Protein AF-A0A3C0WK70-F1 (afdb_monomer)

Radius of gyration: 14.39 Å; Cα contacts (8 Å, |Δi|>4): 33; chains: 1; bounding box: 29×35×32 Å

Solvent-accessible surface area (backbone atoms only — not comparable to full-atom values): 4924 Å² total; per-residue (Å²): 141,88,49,86,82,74,66,75,90,75,84,69,65,73,78,63,59,54,54,75,79,85,79,64,82,68,50,82,90,46,70,54,94,86,59,77,61,67,75,60,80,83,55,91,70,93,69,78,63,84,83,87,49,73,64,55,57,52,50,51,75,69,31,62,75,66,71,68,89

Sequence (69 aa):
DFSFGKIKYTQDSGESLYRRSLYTFWRRSLGPPNMFDEADRKLCSVRMRRTNTPLHALTLLNDITYIEA

Structure (mmCIF, N/CA/C/O backbone):
data_AF-A0A3C0WK70-F1
#
_entry.id   AF-A0A3C0WK70-F1
#
loop_
_atom_site.group_PDB
_atom_site.id
_atom_site.type_symbol
_atom_site.label_atom_id
_atom_site.label_alt_id
_atom_site.label_comp_id
_atom_site.label_asym_id
_atom_site.label_entity_id
_atom_site.label_seq_id
_atom_site.pdbx_PDB_ins_code
_atom_site.Cartn_x
_atom_site.Cartn_y
_atom_site.Cartn_z
_atom_site.occupancy
_atom_site.B_iso_or_equiv
_atom_site.auth_seq_id
_atom_site.auth_comp_id
_atom_site.auth_asym_id
_atom_site.auth_atom_id
_atom_site.pdbx_PDB_model_num
ATOM 1 N N . ASP A 1 1 ? 9.928 8.981 10.874 1.00 51.66 1 ASP A N 1
ATOM 2 C CA . ASP A 1 1 ? 10.162 10.402 11.177 1.00 51.66 1 ASP A CA 1
ATOM 3 C C . ASP A 1 1 ? 10.696 11.164 9.949 1.00 51.66 1 ASP A C 1
ATOM 5 O O . ASP A 1 1 ? 11.834 11.595 9.918 1.00 51.66 1 ASP A O 1
ATOM 9 N N . PHE A 1 2 ? 9.900 11.278 8.874 1.00 56.09 2 PHE A N 1
ATOM 10 C CA . PHE A 1 2 ? 10.323 11.911 7.600 1.00 56.09 2 PHE A CA 1
ATOM 11 C C . PHE A 1 2 ? 9.471 13.143 7.231 1.00 56.09 2 PHE A C 1
ATOM 13 O O . PHE A 1 2 ? 9.563 13.664 6.124 1.00 56.09 2 PHE A O 1
ATOM 20 N N . SER A 1 3 ? 8.580 13.587 8.126 1.00 60.59 3 SER A N 1
ATOM 21 C CA . SER A 1 3 ? 7.676 14.734 7.905 1.00 60.59 3 SER A CA 1
ATOM 22 C C . SER A 1 3 ? 8.135 16.023 8.591 1.00 60.59 3 SER A C 1
ATOM 24 O O . SER A 1 3 ? 7.401 17.007 8.522 1.00 60.59 3 SER A O 1
ATOM 26 N N . P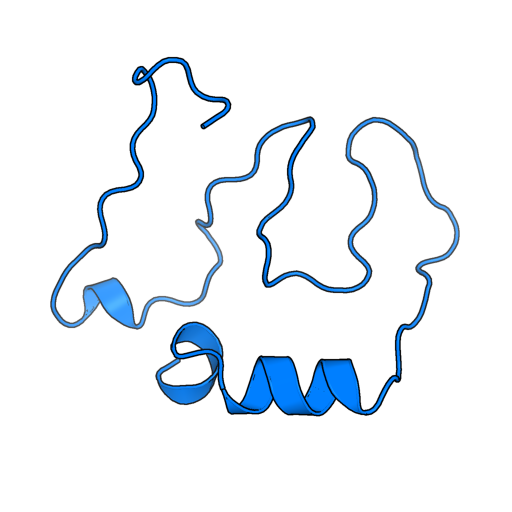HE A 1 4 ? 9.264 16.016 9.313 1.00 68.88 4 PHE A N 1
ATOM 27 C CA . PHE A 1 4 ? 9.693 17.120 10.190 1.00 68.88 4 PHE A CA 1
ATOM 28 C C . PHE A 1 4 ? 8.556 17.650 11.089 1.00 68.88 4 PHE A C 1
ATOM 30 O O . PHE A 1 4 ? 8.382 18.855 11.241 1.00 68.88 4 PHE A O 1
ATOM 37 N N . GLY A 1 5 ? 7.691 16.756 11.585 1.00 70.69 5 GLY A N 1
ATOM 38 C CA . GLY A 1 5 ? 6.518 17.113 12.396 1.00 70.69 5 GLY A CA 1
ATOM 39 C C . GLY A 1 5 ? 5.379 17.862 11.681 1.00 70.69 5 GLY A C 1
ATOM 40 O O . GLY A 1 5 ? 4.338 18.073 12.291 1.00 70.69 5 GLY A O 1
ATOM 41 N N . LYS A 1 6 ? 5.514 18.230 10.398 1.00 72.19 6 LYS A N 1
ATOM 42 C CA . LYS A 1 6 ? 4.538 19.088 9.689 1.00 72.19 6 LYS A CA 1
ATOM 43 C C . LYS A 1 6 ? 3.254 18.379 9.264 1.00 72.19 6 LYS A C 1
ATOM 45 O O . LYS A 1 6 ? 2.225 19.019 9.102 1.00 72.19 6 LYS A O 1
ATOM 50 N N . ILE A 1 7 ? 3.322 17.069 9.034 1.00 70.75 7 ILE A N 1
ATOM 51 C CA . ILE A 1 7 ? 2.178 16.258 8.603 1.00 70.75 7 ILE A CA 1
ATOM 52 C C . ILE A 1 7 ? 2.097 15.061 9.539 1.00 70.75 7 ILE A C 1
ATOM 54 O O . ILE A 1 7 ? 2.961 14.175 9.493 1.00 70.75 7 ILE A O 1
ATOM 58 N N . LYS A 1 8 ? 1.070 15.068 10.389 1.00 70.69 8 LYS A N 1
ATOM 59 C CA . LYS A 1 8 ? 0.740 13.998 11.327 1.00 70.69 8 LYS A CA 1
ATOM 60 C C . LYS A 1 8 ? -0.571 13.367 10.876 1.00 70.69 8 LY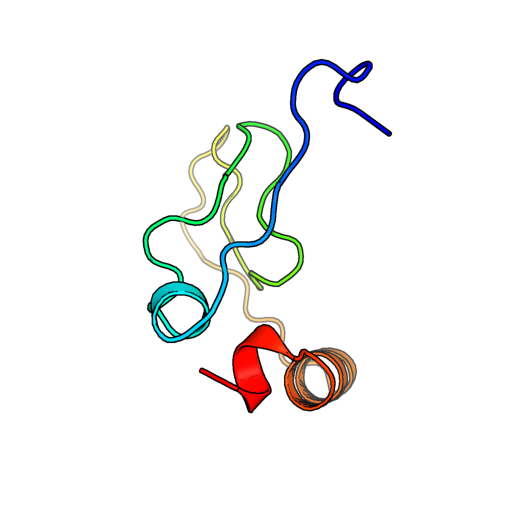S A C 1
ATOM 62 O O . LYS A 1 8 ? -1.546 14.075 10.658 1.00 70.69 8 LYS A O 1
ATOM 67 N N . TYR A 1 9 ? -0.566 12.051 10.699 1.00 73.31 9 TYR A N 1
ATOM 68 C CA . TYR A 1 9 ? -1.797 11.311 10.462 1.00 73.31 9 TYR A CA 1
ATOM 69 C C . TYR A 1 9 ? -2.599 11.273 11.766 1.00 73.31 9 TYR A C 1
ATOM 71 O O . TYR A 1 9 ? -2.058 10.914 12.814 1.00 73.31 9 TYR A O 1
ATOM 79 N N . THR A 1 10 ? -3.862 11.676 11.697 1.00 76.44 10 THR A N 1
ATOM 80 C CA . THR A 1 10 ? -4.833 11.562 12.787 1.00 76.44 10 THR A CA 1
ATOM 81 C C . THR A 1 10 ? -5.881 10.545 12.369 1.00 76.44 10 THR A C 1
ATOM 83 O O . THR A 1 10 ? -6.543 10.737 11.350 1.00 76.44 10 THR A O 1
ATOM 86 N N . GLN A 1 11 ? -5.996 9.463 13.133 1.00 77.31 11 GLN A N 1
ATOM 87 C CA . GLN A 1 11 ? -7.008 8.436 12.915 1.00 77.31 11 GLN A CA 1
ATOM 88 C C . GLN A 1 11 ? -8.404 9.012 13.199 1.00 77.31 11 GLN A C 1
ATOM 90 O O . GLN A 1 11 ? -8.571 9.771 14.154 1.00 77.31 11 GLN A O 1
ATOM 95 N N . ASP A 1 12 ? -9.376 8.679 12.352 1.00 79.12 12 ASP A N 1
ATOM 96 C CA . ASP A 1 12 ? -10.786 9.051 12.535 1.00 79.12 12 ASP A CA 1
ATOM 97 C C . ASP A 1 12 ? -11.479 8.091 13.531 1.00 79.12 12 ASP A C 1
ATOM 99 O O . ASP A 1 12 ? -10.872 7.117 13.977 1.00 79.12 12 ASP A O 1
ATOM 103 N N . SER A 1 13 ? -12.737 8.344 13.903 1.00 84.00 13 SER A N 1
ATOM 104 C CA . SER A 1 13 ? -13.476 7.534 14.891 1.00 84.00 13 SER A CA 1
ATOM 105 C C . SER A 1 13 ? -14.866 7.088 14.418 1.00 84.00 13 SER A C 1
ATOM 107 O O . SER A 1 13 ? -15.458 7.677 13.510 1.00 84.00 13 SER A O 1
ATOM 109 N N . GLY A 1 14 ? -15.391 6.028 15.045 1.00 83.88 14 GLY A N 1
ATOM 110 C CA . GLY A 1 14 ? -16.724 5.480 14.770 1.00 83.88 14 GLY A CA 1
ATOM 111 C C . GLY A 1 14 ? -16.843 4.852 13.379 1.00 83.88 14 GLY A C 1
ATOM 112 O O . GLY A 1 14 ? -15.909 4.222 12.889 1.00 83.88 14 GLY A O 1
ATOM 113 N N . GLU A 1 15 ? -17.983 5.057 12.715 1.00 79.75 15 GLU A N 1
ATOM 114 C CA . GLU A 1 15 ? -18.244 4.546 11.355 1.00 79.75 15 GLU A CA 1
ATOM 115 C C . GLU A 1 15 ? -17.230 5.047 10.314 1.00 79.75 15 GLU A C 1
ATOM 117 O O . GLU A 1 15 ? -17.007 4.414 9.283 1.00 79.75 15 GLU A O 1
ATOM 122 N N . SER A 1 16 ? -16.570 6.173 10.590 1.00 74.75 16 SER A N 1
ATOM 123 C CA . SER A 1 16 ? -15.568 6.757 9.703 1.00 74.75 16 SER A CA 1
ATOM 124 C C . SER A 1 16 ? -14.283 5.934 9.588 1.00 74.75 16 SER A C 1
ATOM 126 O O . SER A 1 16 ? -13.547 6.108 8.617 1.00 74.75 16 SER A O 1
ATOM 128 N N . LEU A 1 17 ? -14.025 5.038 10.546 1.00 75.56 17 LEU A N 1
ATOM 129 C CA . LEU A 1 17 ? -12.850 4.164 10.577 1.00 75.56 17 LEU A CA 1
ATOM 130 C C . LEU A 1 17 ? -12.966 3.003 9.573 1.00 75.56 17 LEU A C 1
ATOM 132 O O . LEU A 1 17 ? -11.963 2.592 9.000 1.00 75.56 17 LEU A O 1
ATOM 136 N N . TYR A 1 18 ? -14.193 2.561 9.282 1.00 74.56 18 TYR A N 1
ATOM 137 C CA . TYR A 1 18 ? -14.507 1.441 8.382 1.00 74.56 1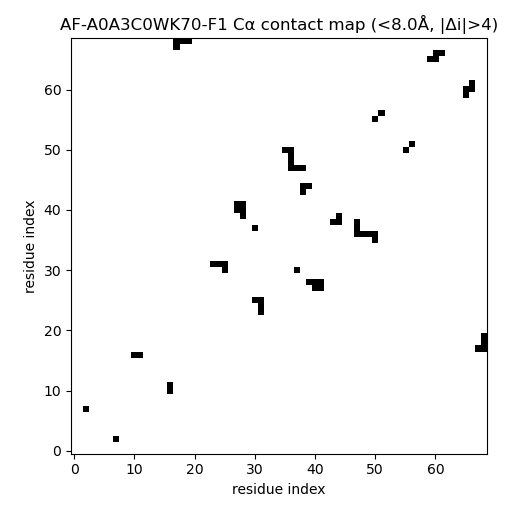8 TYR A CA 1
ATOM 138 C C . TYR A 1 18 ? -14.668 1.854 6.912 1.00 74.56 18 TYR A C 1
ATOM 140 O O . TYR A 1 18 ? -15.147 1.095 6.067 1.00 74.56 18 TYR A O 1
ATOM 148 N N . ARG A 1 19 ? -14.308 3.093 6.564 1.00 73.69 19 ARG A N 1
ATOM 149 C CA . ARG A 1 19 ? -14.366 3.544 5.172 1.00 73.69 19 ARG A CA 1
ATOM 150 C C . ARG A 1 19 ? -13.298 2.805 4.372 1.00 73.69 19 ARG A C 1
ATOM 152 O O . ARG A 1 19 ? -12.125 2.815 4.739 1.00 73.69 19 ARG A O 1
ATOM 159 N N . ARG A 1 20 ? -13.690 2.239 3.224 1.00 68.12 20 ARG A N 1
ATOM 160 C CA . ARG A 1 20 ? -12.740 1.673 2.252 1.00 68.12 20 ARG A CA 1
ATOM 161 C C . ARG A 1 20 ? -11.622 2.682 1.986 1.00 68.12 20 ARG A C 1
ATOM 163 O O . ARG A 1 20 ? -11.897 3.869 1.804 1.00 68.12 20 ARG A O 1
ATOM 170 N N . SER A 1 21 ? -10.383 2.199 1.925 1.00 64.31 21 SER A N 1
ATOM 171 C CA . SER A 1 21 ? -9.109 2.939 1.856 1.00 64.31 21 SER A CA 1
ATOM 172 C C . SER A 1 21 ? -8.879 3.750 0.561 1.00 64.31 21 SER A C 1
ATOM 174 O O . SER A 1 21 ? -7.755 3.946 0.102 1.00 64.31 21 SER A O 1
ATOM 176 N N . LEU A 1 22 ? -9.951 4.292 -0.022 1.00 62.97 22 LEU A N 1
ATOM 177 C CA . LEU A 1 22 ? -9.959 5.186 -1.180 1.00 62.97 22 LEU A CA 1
ATOM 178 C C . LEU A 1 22 ? -9.313 6.553 -0.897 1.00 62.97 22 LEU A C 1
ATOM 180 O O . LEU A 1 22 ? -8.931 7.242 -1.839 1.00 62.97 22 LEU A O 1
ATOM 184 N N . TYR A 1 23 ? -9.140 6.930 0.375 1.00 63.19 23 TYR A N 1
ATOM 185 C CA . TYR A 1 23 ? -8.572 8.222 0.784 1.00 63.19 23 TYR A CA 1
ATOM 186 C C . TYR A 1 23 ? -7.334 8.087 1.678 1.00 63.19 23 TYR A C 1
ATOM 188 O O . TYR A 1 23 ? -7.125 8.871 2.603 1.00 63.19 23 TYR A O 1
ATOM 196 N N . THR A 1 24 ? -6.489 7.092 1.411 1.00 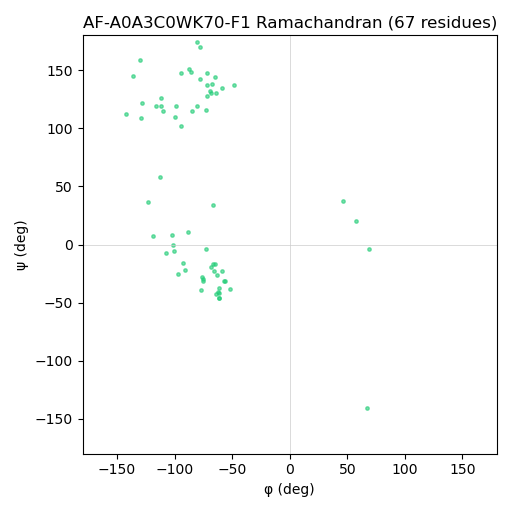68.50 24 THR A N 1
ATOM 197 C CA . THR A 1 24 ? -5.212 6.953 2.119 1.00 68.50 24 THR A CA 1
ATOM 198 C C . THR A 1 24 ? -4.231 8.033 1.664 1.00 68.50 24 THR A C 1
ATOM 200 O O . THR A 1 24 ? -4.104 8.343 0.477 1.00 68.50 24 THR A O 1
ATOM 203 N N . PHE A 1 25 ? -3.508 8.623 2.613 1.00 72.56 25 PHE A N 1
ATOM 204 C CA . PHE A 1 25 ? -2.517 9.646 2.310 1.00 72.56 25 PHE A CA 1
ATOM 205 C C . PHE A 1 25 ? -1.274 9.022 1.652 1.00 72.56 25 PHE A C 1
ATOM 207 O O . PHE A 1 25 ? -0.546 8.257 2.281 1.00 72.56 25 PHE A O 1
ATOM 214 N N . TRP A 1 26 ? -1.010 9.380 0.392 1.00 74.00 26 TRP A N 1
ATOM 215 C CA . TRP A 1 26 ? 0.090 8.830 -0.408 1.00 74.00 26 TRP A CA 1
ATOM 216 C C . TRP A 1 26 ? 1.104 9.928 -0.755 1.00 74.00 26 TRP A C 1
ATOM 218 O O . TRP A 1 26 ? 0.777 10.908 -1.428 1.00 74.00 26 TRP A O 1
ATOM 228 N N . ARG A 1 27 ? 2.360 9.781 -0.310 1.00 73.69 27 ARG A N 1
ATOM 229 C CA . ARG A 1 27 ? 3.444 10.713 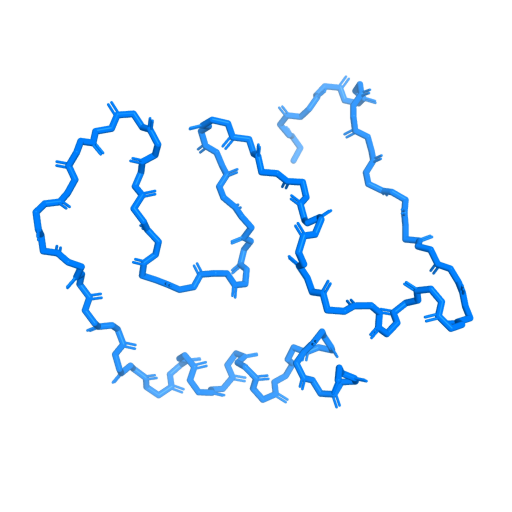-0.667 1.00 73.69 27 ARG A CA 1
ATOM 230 C C . ARG A 1 27 ? 4.108 10.288 -1.974 1.00 73.69 27 ARG A C 1
ATOM 232 O O . ARG A 1 27 ? 4.254 9.108 -2.258 1.00 73.69 27 ARG A O 1
ATOM 239 N N . ARG A 1 28 ? 4.648 11.250 -2.729 1.00 74.38 28 ARG A N 1
ATOM 240 C CA . ARG A 1 28 ? 5.375 10.963 -3.984 1.00 74.38 28 ARG A CA 1
ATOM 241 C C . ARG A 1 28 ? 6.553 9.987 -3.815 1.00 74.38 28 ARG A C 1
ATOM 243 O O . ARG A 1 28 ? 6.865 9.278 -4.758 1.00 74.38 28 ARG A O 1
ATOM 250 N N . SER A 1 29 ? 7.215 9.978 -2.656 1.00 71.81 29 SER A N 1
ATOM 251 C CA . SER A 1 29 ? 8.364 9.095 -2.378 1.00 71.81 29 SER A CA 1
ATOM 252 C C . SER A 1 29 ? 8.053 7.945 -1.416 1.00 71.81 29 SER A C 1
ATOM 254 O O . SER A 1 29 ? 8.936 7.133 -1.179 1.00 71.81 29 SER A O 1
ATOM 256 N N . LEU A 1 30 ? 6.864 7.916 -0.806 1.00 73.50 30 LEU A N 1
ATOM 257 C CA . LEU A 1 30 ? 6.489 6.921 0.203 1.00 73.50 30 LEU A CA 1
ATOM 258 C C . LEU A 1 30 ? 5.021 6.552 -0.006 1.00 73.50 30 LEU A C 1
ATOM 260 O O . LEU A 1 30 ? 4.139 7.398 0.187 1.00 73.50 30 LEU A O 1
ATOM 264 N N . GLY A 1 31 ? 4.784 5.313 -0.426 1.00 72.69 31 GLY A N 1
ATOM 265 C CA . GLY A 1 31 ? 3.448 4.742 -0.482 1.00 72.69 31 GLY A CA 1
ATOM 266 C C . GLY A 1 31 ? 2.937 4.291 0.882 1.00 72.69 31 GLY A C 1
ATOM 267 O O . GLY A 1 31 ? 3.679 4.331 1.874 1.00 72.69 31 GLY A O 1
ATOM 268 N N . PRO A 1 32 ? 1.646 3.939 0.965 1.00 76.31 32 PRO A N 1
ATOM 269 C CA . PRO A 1 32 ? 1.076 3.322 2.150 1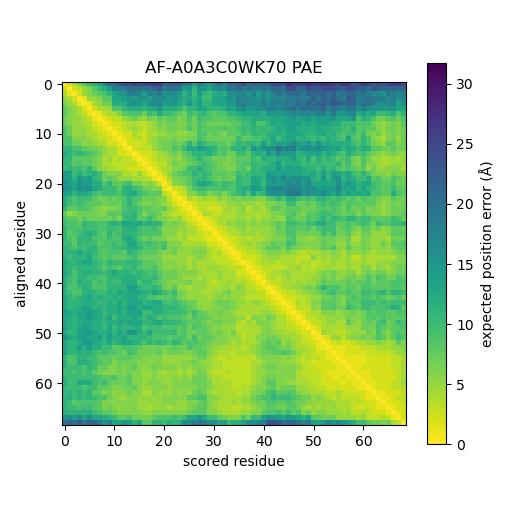.00 76.31 32 PRO A CA 1
ATOM 270 C C . PRO A 1 32 ? 1.807 2.007 2.470 1.00 76.31 32 PRO A C 1
ATOM 272 O O . PRO A 1 32 ? 2.020 1.193 1.575 1.00 76.31 32 PRO A O 1
ATOM 275 N N . PRO A 1 33 ? 2.176 1.750 3.737 1.00 73.94 33 PRO A N 1
ATOM 276 C CA . PRO A 1 33 ? 2.959 0.565 4.104 1.00 73.94 33 PRO A CA 1
ATOM 277 C C . PRO A 1 33 ? 2.216 -0.758 3.866 1.00 73.94 33 PRO A C 1
ATOM 279 O O . PRO A 1 33 ? 2.832 -1.819 3.853 1.00 73.94 33 PRO A O 1
ATOM 282 N N . ASN A 1 34 ? 0.898 -0.689 3.696 1.00 75.81 34 ASN A N 1
ATOM 283 C CA . ASN A 1 34 ? -0.005 -1.817 3.539 1.00 75.81 34 ASN A CA 1
ATOM 284 C C . ASN A 1 34 ? -0.430 -2.049 2.072 1.00 75.81 34 ASN A C 1
ATOM 286 O O . ASN A 1 34 ? -1.310 -2.871 1.808 1.00 75.81 34 ASN A O 1
ATOM 290 N N . MET A 1 35 ? 0.185 -1.336 1.118 1.00 77.88 35 MET A N 1
ATOM 291 C CA . MET A 1 35 ? 0.003 -1.544 -0.318 1.00 77.88 35 MET A CA 1
ATOM 292 C C . MET A 1 35 ? 1.159 -2.362 -0.894 1.00 77.88 35 MET A C 1
ATOM 294 O O . MET A 1 35 ? 2.294 -1.908 -1.021 1.00 77.88 35 MET A O 1
ATOM 298 N N . PHE A 1 36 ? 0.852 -3.603 -1.260 1.00 80.56 36 PHE A N 1
ATOM 299 C CA . PHE A 1 36 ? 1.810 -4.508 -1.881 1.00 80.56 36 PHE A CA 1
ATOM 300 C C . PHE A 1 36 ? 1.857 -4.304 -3.389 1.00 80.56 36 PHE A C 1
ATOM 302 O O . PHE A 1 36 ? 0.850 -3.989 -4.024 1.00 80.56 36 PHE A O 1
ATOM 309 N N . ASP A 1 37 ? 3.040 -4.532 -3.961 1.00 81.94 37 ASP A N 1
ATOM 310 C CA . ASP A 1 37 ? 3.270 -4.514 -5.408 1.00 81.94 37 ASP A CA 1
ATOM 311 C C . ASP A 1 37 ? 2.897 -3.191 -6.107 1.00 81.94 37 ASP A C 1
ATOM 313 O O . ASP A 1 37 ? 2.722 -3.143 -7.323 1.00 81.94 37 ASP A O 1
ATOM 317 N N . GLU A 1 38 ? 2.817 -2.094 -5.356 1.00 80.06 38 GLU A N 1
ATOM 318 C CA . GLU A 1 38 ? 2.532 -0.762 -5.880 1.00 80.06 38 GLU A CA 1
ATOM 319 C C . GLU A 1 38 ? 3.641 -0.238 -6.808 1.00 80.06 38 GLU A C 1
ATOM 321 O O . GLU A 1 38 ? 4.835 -0.480 -6.610 1.00 80.06 38 GLU A O 1
ATOM 326 N N . ALA A 1 39 ? 3.242 0.501 -7.846 1.00 77.44 39 ALA A N 1
ATOM 327 C CA . ALA A 1 39 ? 4.182 1.165 -8.740 1.00 77.44 39 ALA A CA 1
ATOM 328 C C . ALA A 1 39 ? 4.743 2.441 -8.091 1.00 77.44 39 ALA A C 1
ATOM 330 O O . ALA A 1 39 ? 4.008 3.201 -7.453 1.00 77.44 39 ALA A O 1
ATOM 331 N N . ASP A 1 40 ? 6.031 2.719 -8.314 1.00 77.75 40 ASP A N 1
ATOM 332 C CA . ASP A 1 40 ? 6.610 4.010 -7.939 1.00 77.75 40 ASP A CA 1
ATOM 333 C C . ASP A 1 40 ? 5.944 5.123 -8.762 1.00 77.75 40 ASP A C 1
ATOM 335 O O . ASP A 1 40 ? 5.861 5.059 -9.985 1.00 77.75 40 ASP A O 1
ATOM 339 N N . ARG A 1 41 ? 5.492 6.191 -8.102 1.00 77.38 41 ARG A N 1
ATOM 340 C CA . ARG A 1 41 ? 4.843 7.333 -8.764 1.00 77.38 41 ARG A CA 1
ATOM 341 C C . ARG A 1 41 ? 5.814 8.220 -9.549 1.00 77.38 41 ARG A C 1
ATOM 343 O O . ARG A 1 41 ? 5.378 9.191 -10.167 1.00 77.38 41 ARG A O 1
ATOM 350 N N . LYS A 1 42 ? 7.118 7.935 -9.505 1.00 80.25 42 LYS A N 1
ATOM 351 C CA . LYS A 1 42 ? 8.148 8.648 -10.277 1.00 80.25 42 LYS A CA 1
ATOM 352 C C . LYS A 1 42 ? 8.429 8.021 -11.639 1.00 80.25 42 LYS A C 1
ATOM 354 O O . LYS A 1 42 ? 8.964 8.707 -12.504 1.00 80.25 42 LYS A O 1
ATOM 359 N N . LEU A 1 43 ? 8.108 6.741 -11.822 1.00 82.69 43 LEU A N 1
ATOM 360 C CA . LEU A 1 43 ? 8.505 5.963 -12.992 1.00 82.69 43 LEU A CA 1
ATOM 361 C C . LEU A 1 43 ? 7.327 5.137 -13.505 1.00 82.69 43 LEU A C 1
ATOM 363 O O . LEU A 1 43 ? 6.518 4.630 -12.738 1.00 82.69 43 LEU A O 1
ATOM 367 N N . CYS A 1 44 ? 7.232 4.974 -14.821 1.00 83.25 44 CYS A N 1
ATOM 368 C CA . CYS A 1 44 ? 6.201 4.125 -15.405 1.00 83.25 44 CYS A CA 1
ATOM 369 C C . CYS A 1 44 ? 6.643 2.656 -15.318 1.00 83.25 44 CYS A C 1
ATOM 371 O O . CYS A 1 44 ? 7.668 2.289 -15.893 1.00 83.25 44 CYS A O 1
ATOM 373 N N . SER A 1 45 ? 5.887 1.806 -14.615 1.00 81.56 45 SER A N 1
ATOM 374 C CA . SER A 1 45 ? 6.125 0.357 -14.606 1.00 81.56 45 SER A CA 1
ATOM 375 C C . SER A 1 45 ? 5.171 -0.3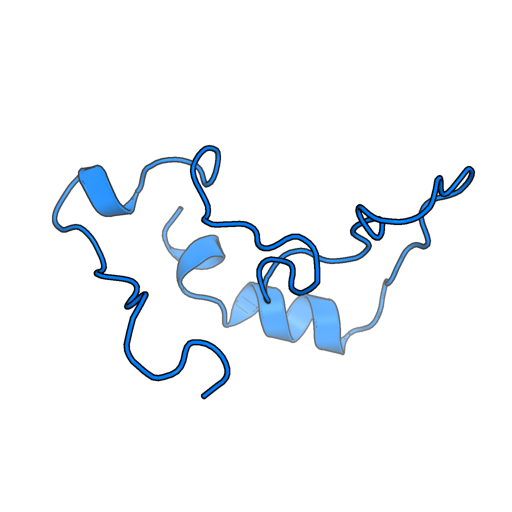40 -15.574 1.00 81.56 45 SER A C 1
ATOM 377 O O . SER A 1 45 ? 3.959 -0.300 -15.383 1.00 81.56 45 SER A O 1
ATOM 379 N N . VAL A 1 46 ? 5.705 -1.020 -16.588 1.00 84.44 46 VAL A N 1
ATOM 380 C CA . VAL A 1 46 ? 4.884 -1.745 -17.578 1.00 84.44 46 VAL A CA 1
ATOM 381 C C . VAL A 1 46 ? 4.315 -3.046 -17.003 1.00 84.44 46 VAL A C 1
ATOM 383 O O . VAL A 1 46 ? 3.225 -3.471 -17.373 1.00 84.44 46 VAL A O 1
ATOM 386 N N . ARG A 1 47 ? 5.037 -3.686 -16.076 1.00 85.75 47 ARG A N 1
ATOM 387 C CA . ARG A 1 47 ? 4.624 -4.944 -15.451 1.00 85.75 47 ARG A CA 1
ATOM 388 C C . ARG A 1 47 ? 4.692 -4.827 -13.937 1.00 85.75 47 ARG A C 1
ATOM 390 O O . ARG A 1 47 ? 5.762 -4.590 -13.383 1.00 85.75 47 ARG A O 1
ATOM 397 N N . MET A 1 48 ? 3.555 -5.046 -13.288 1.00 81.94 48 MET A N 1
ATOM 398 C CA . MET A 1 48 ? 3.474 -5.146 -11.835 1.00 81.94 48 MET A CA 1
ATOM 399 C C . MET A 1 48 ? 4.172 -6.436 -11.386 1.00 81.94 48 MET A C 1
ATOM 401 O O . MET A 1 48 ? 3.954 -7.510 -11.964 1.00 81.94 48 MET A O 1
ATOM 405 N N . ARG A 1 49 ? 5.045 -6.340 -10.381 1.00 82.75 49 ARG A N 1
ATOM 406 C CA . ARG A 1 49 ? 5.619 -7.528 -9.738 1.00 82.75 49 ARG A CA 1
ATOM 407 C C . ARG A 1 49 ? 4.516 -8.178 -8.899 1.00 82.75 49 ARG A C 1
ATOM 409 O O . ARG A 1 49 ? 3.647 -7.474 -8.419 1.00 82.75 49 ARG A O 1
ATOM 416 N N . ARG A 1 50 ? 4.507 -9.504 -8.762 1.00 84.06 50 ARG A N 1
ATOM 417 C CA . ARG A 1 50 ? 3.603 -10.196 -7.830 1.00 84.06 50 ARG A CA 1
ATOM 418 C C . ARG A 1 50 ? 4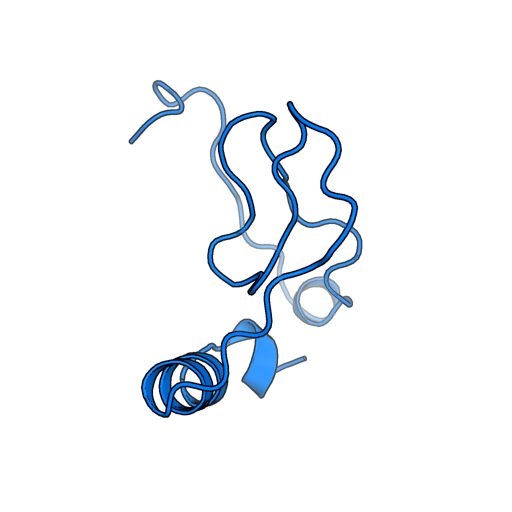.418 -10.764 -6.682 1.00 84.06 50 ARG A C 1
ATOM 420 O O . ARG A 1 50 ? 5.241 -11.656 -6.895 1.00 84.06 50 ARG A O 1
ATOM 427 N N . THR A 1 51 ? 4.187 -10.262 -5.481 1.00 81.94 51 THR A N 1
ATOM 428 C CA . THR A 1 51 ? 4.789 -10.748 -4.246 1.00 81.94 51 THR A CA 1
ATOM 429 C C . THR A 1 51 ? 3.838 -11.747 -3.603 1.00 81.94 51 THR A C 1
ATOM 431 O O . THR A 1 51 ? 2.855 -11.376 -2.973 1.00 81.94 51 THR A O 1
ATOM 434 N N . ASN A 1 52 ? 4.139 -13.037 -3.753 1.00 83.19 52 ASN A N 1
ATOM 435 C CA . ASN A 1 52 ? 3.380 -14.125 -3.132 1.00 83.19 52 ASN A CA 1
ATOM 436 C C . ASN A 1 52 ? 4.227 -14.845 -2.074 1.00 83.19 52 ASN A C 1
ATOM 438 O O . ASN A 1 52 ? 4.534 -16.029 -2.200 1.00 83.19 52 ASN A O 1
ATOM 442 N N . THR A 1 53 ? 4.704 -14.098 -1.079 1.00 88.50 53 THR A N 1
ATOM 443 C CA . THR A 1 53 ? 5.498 -14.666 0.015 1.00 88.50 53 THR A CA 1
ATOM 444 C C . THR A 1 53 ? 4.592 -15.003 1.204 1.00 88.50 53 THR A C 1
ATOM 446 O O . THR A 1 53 ? 3.640 -14.272 1.464 1.00 88.50 53 THR A O 1
ATOM 449 N N . PRO A 1 54 ? 4.886 -16.054 1.991 1.00 87.69 54 PRO A N 1
ATOM 450 C CA . PRO A 1 54 ? 4.126 -16.353 3.211 1.00 87.69 54 PRO A CA 1
ATOM 451 C C . PRO A 1 54 ? 4.106 -15.191 4.212 1.00 87.69 54 PRO A C 1
ATOM 453 O O . PRO A 1 54 ? 3.119 -14.985 4.910 1.00 87.69 54 PRO A O 1
ATOM 456 N N . LEU A 1 55 ? 5.176 -14.389 4.237 1.00 86.31 55 LEU A N 1
ATOM 457 C CA . LEU A 1 55 ? 5.241 -13.176 5.049 1.00 86.31 55 LEU A CA 1
ATOM 458 C C . LEU A 1 55 ? 4.160 -12.162 4.652 1.00 86.31 55 LEU A C 1
ATOM 460 O O . LEU A 1 55 ? 3.585 -11.540 5.529 1.00 86.31 55 LEU A O 1
ATOM 464 N N . HIS A 1 56 ? 3.839 -12.029 3.363 1.00 85.44 56 HIS A N 1
ATOM 465 C CA . HIS A 1 56 ? 2.759 -11.155 2.900 1.00 85.44 56 HIS A CA 1
ATOM 466 C C . HIS A 1 56 ? 1.403 -11.604 3.473 1.00 85.44 56 HIS A C 1
ATOM 468 O O . HIS A 1 56 ? 0.675 -10.785 4.029 1.00 85.44 56 HIS A O 1
ATOM 474 N N . ALA A 1 57 ? 1.102 -12.906 3.427 1.00 87.31 57 ALA A N 1
ATOM 475 C CA . ALA A 1 57 ? -0.124 -13.448 4.014 1.00 87.31 57 ALA A CA 1
ATOM 476 C C . ALA A 1 57 ? -0.191 -13.214 5.532 1.00 87.31 57 ALA A C 1
ATOM 478 O O . ALA A 1 57 ? -1.235 -12.824 6.051 1.00 87.31 57 ALA A O 1
ATOM 479 N N . LEU A 1 58 ? 0.933 -13.393 6.235 1.00 89.19 58 LEU A N 1
ATOM 480 C CA . LEU A 1 58 ? 1.016 -13.113 7.665 1.00 89.19 58 LEU A CA 1
ATOM 481 C C . LEU A 1 58 ? 0.800 -11.624 7.964 1.00 89.19 58 LEU A C 1
ATOM 483 O O . LEU A 1 58 ? 0.077 -11.300 8.899 1.00 89.19 58 LEU A O 1
ATOM 487 N N . THR A 1 59 ? 1.388 -10.718 7.182 1.00 87.38 59 THR A N 1
ATOM 488 C CA . THR A 1 59 ? 1.207 -9.275 7.380 1.00 87.38 59 THR A CA 1
ATOM 489 C C . THR A 1 59 ? -0.254 -8.874 7.210 1.00 87.38 59 THR A C 1
ATOM 491 O O . THR A 1 59 ? -0.775 -8.178 8.071 1.00 87.38 59 THR A O 1
ATOM 494 N N . LEU A 1 60 ? -0.935 -9.359 6.164 1.00 85.75 60 LEU A N 1
ATOM 495 C CA . LEU A 1 60 ? -2.360 -9.075 5.955 1.00 85.75 60 LEU A CA 1
ATOM 496 C C . LEU A 1 60 ? -3.236 -9.627 7.087 1.00 85.75 60 LEU A C 1
ATOM 498 O O . LEU A 1 60 ? -4.138 -8.935 7.542 1.00 85.75 60 LEU A O 1
ATOM 502 N N . LEU A 1 61 ? -2.950 -10.842 7.572 1.00 88.00 61 LEU A N 1
ATOM 503 C CA . LEU A 1 61 ? -3.698 -11.462 8.672 1.00 88.00 61 LEU A CA 1
ATOM 504 C C . LEU A 1 61 ? -3.577 -10.688 9.992 1.00 88.00 61 LEU A C 1
ATOM 506 O O . LEU A 1 61 ? -4.458 -10.804 10.835 1.00 88.00 61 LEU A O 1
ATOM 510 N N . ASN A 1 62 ? -2.487 -9.945 10.189 1.00 88.69 62 ASN A N 1
ATOM 511 C CA . ASN A 1 62 ? -2.240 -9.176 11.410 1.00 88.69 62 ASN A CA 1
ATOM 512 C C . ASN A 1 62 ? -2.549 -7.677 11.257 1.00 88.69 62 ASN A C 1
ATOM 514 O O . ASN A 1 62 ? -2.451 -6.935 12.234 1.00 88.69 62 ASN A O 1
ATOM 518 N N . ASP A 1 63 ? -2.885 -7.208 10.055 1.00 84.69 63 ASP A N 1
ATOM 519 C CA . ASP A 1 63 ? -3.161 -5.797 9.809 1.00 84.69 63 ASP A CA 1
ATOM 520 C C . ASP A 1 63 ? -4.621 -5.475 10.150 1.00 84.69 63 ASP A C 1
ATOM 522 O O . ASP A 1 63 ? -5.556 -5.931 9.493 1.00 84.69 63 ASP A O 1
ATOM 526 N N . ILE A 1 64 ? -4.802 -4.640 11.174 1.00 79.94 64 ILE A N 1
ATOM 527 C CA . ILE A 1 64 ? -6.100 -4.165 11.671 1.00 79.94 64 ILE A CA 1
ATOM 528 C C . ILE A 1 64 ? -6.948 -3.593 10.529 1.00 79.94 64 ILE A C 1
ATOM 530 O O . ILE A 1 64 ? -8.143 -3.857 10.456 1.00 79.94 64 ILE A O 1
ATOM 534 N N . THR A 1 65 ? -6.325 -2.880 9.585 1.00 76.75 65 THR A N 1
ATOM 535 C CA . THR A 1 65 ? -7.042 -2.276 8.455 1.00 76.75 65 THR A CA 1
ATOM 536 C C . THR A 1 65 ? -7.643 -3.302 7.500 1.00 76.75 65 THR A C 1
ATOM 538 O O . THR A 1 65 ? -8.592 -2.968 6.806 1.00 76.75 65 THR A O 1
ATOM 541 N N . TYR A 1 66 ? -7.126 -4.531 7.454 1.00 78.06 66 TYR A N 1
ATOM 542 C CA . TYR A 1 66 ? -7.684 -5.615 6.640 1.00 78.06 66 TYR A CA 1
ATOM 543 C C . TYR A 1 66 ? -8.604 -6.546 7.435 1.00 78.06 66 TYR A C 1
ATOM 545 O O . TYR A 1 66 ? -9.471 -7.178 6.840 1.00 78.06 66 TYR A O 1
ATOM 553 N N . ILE A 1 67 ? -8.425 -6.637 8.756 1.00 77.62 67 ILE A N 1
ATOM 554 C CA . ILE A 1 67 ? -9.284 -7.435 9.645 1.00 77.62 67 ILE A CA 1
ATOM 555 C C . ILE A 1 67 ? -10.614 -6.720 9.916 1.00 77.62 67 ILE A C 1
ATOM 557 O O . ILE A 1 67 ? -11.651 -7.373 10.005 1.00 77.62 67 ILE A O 1
ATOM 561 N N . GLU A 1 68 ? -10.580 -5.397 10.081 1.00 74.56 68 GLU A N 1
ATOM 562 C C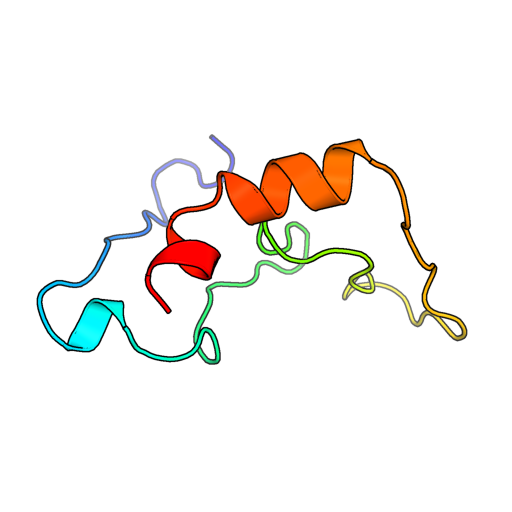A . GLU A 1 68 ? -11.738 -4.595 10.487 1.00 74.56 68 GLU A CA 1
ATOM 563 C C . GLU A 1 68 ? -12.552 -4.027 9.309 1.00 74.56 68 GLU A C 1
ATOM 565 O O . GLU A 1 68 ? -13.677 -3.592 9.540 1.00 74.56 68 GLU A O 1
ATOM 570 N N . ALA A 1 69 ? -12.010 -4.005 8.082 1.00 63.69 69 ALA A N 1
ATOM 571 C CA . ALA A 1 69 ? -12.605 -3.343 6.905 1.00 63.69 69 ALA A CA 1
ATOM 572 C C . ALA A 1 69 ? -13.793 -4.058 6.238 1.00 63.69 69 ALA A C 1
ATOM 574 O O . ALA A 1 69 ? -13.881 -5.304 6.284 1.00 63.69 69 ALA A O 1
#

Secondary structure (DSSP, 8-state):
--STTS-------GGGGGS-STT---BTTB--TT-TTPPPTTS--SS------HHHHHHHHH-HHHH--

Mean predicted aligned error: 8.09 Å

Foldseek 3Di:
DPCVPPDDDDQDDDPVNLDDVPPPDQDQQDGDPLDPQDDRNVDDDPDGDDDPDVVNVVCLVPDPNNVRD

pLDDT: mean 77.02, std 7.92, range [51.66, 89.19]